Protein AF-A0A8I2D2M0-F1 (afdb_monomer_lite)

pLDDT: mean 85.22, std 9.21, range [43.53, 94.0]

Secondary structure (DSSP, 8-state):
-PPEEE-HHHHHHIIIII--TTT-HHHHHHHHHHHHTTSEEEEHHHHHHHTTS-SHHHHHHHHHS-GGGEEPPP-

Radius of gyration: 11.83 Å; chains: 1; bounding box: 32×21×37 Å

Foldseek 3Di:
DAADEDALCVLVCCCPPPPPVVRNVVVLVVQLVCQVVRNYAYEPVRLVVQCVPPDPSNVSCVVRHDPRRHDHPDD

Structure (mmCIF, N/CA/C/O backbone):
data_AF-A0A8I2D2M0-F1
#
_entry.id   AF-A0A8I2D2M0-F1
#
loop_
_atom_site.group_PDB
_atom_site.id
_atom_site.type_symbol
_atom_site.label_atom_id
_atom_site.label_alt_id
_atom_site.label_comp_id
_atom_site.label_asym_id
_atom_site.label_entity_id
_atom_site.label_seq_id
_atom_site.pdbx_PDB_ins_code
_atom_site.Cartn_x
_atom_site.Cartn_y
_atom_site.Cartn_z
_atom_site.occupancy
_atom_site.B_iso_or_equiv
_atom_site.auth_seq_id
_atom_site.auth_comp_id
_atom_site.auth_asym_id
_atom_site.auth_atom_id
_atom_site.pdbx_PDB_model_num
ATOM 1 N N . MET A 1 1 ? -20.024 -7.152 6.463 1.00 55.97 1 MET A N 1
ATOM 2 C CA . MET A 1 1 ? -18.834 -7.367 5.609 1.00 55.97 1 MET A CA 1
ATOM 3 C C . MET A 1 1 ? -17.620 -7.000 6.450 1.00 55.97 1 MET A C 1
ATOM 5 O O . MET A 1 1 ? -17.670 -5.941 7.059 1.00 55.97 1 MET A O 1
ATOM 9 N N . GLY A 1 2 ? -16.623 -7.877 6.581 1.00 82.81 2 GLY A N 1
ATOM 10 C CA . GLY A 1 2 ? -15.454 -7.624 7.436 1.00 82.81 2 GLY A CA 1
ATOM 11 C C . GLY A 1 2 ? -14.435 -6.684 6.790 1.00 82.81 2 GLY A C 1
ATOM 12 O O . GLY A 1 2 ? -14.411 -6.549 5.567 1.00 82.81 2 GLY A O 1
ATOM 13 N N . VAL A 1 3 ? -13.607 -6.057 7.623 1.00 87.81 3 VAL A N 1
ATOM 14 C CA . VAL A 1 3 ? -12.430 -5.283 7.210 1.00 87.81 3 VAL A CA 1
ATOM 15 C C . VAL A 1 3 ? -11.204 -6.189 7.307 1.00 87.81 3 VAL A C 1
ATOM 17 O O . VAL A 1 3 ? -11.062 -6.930 8.280 1.00 87.81 3 VAL A O 1
ATOM 20 N N . TYR A 1 4 ? -10.330 -6.136 6.307 1.00 90.75 4 TYR A N 1
ATOM 21 C CA . TYR A 1 4 ? -9.071 -6.871 6.293 1.00 90.75 4 TYR A CA 1
ATOM 22 C C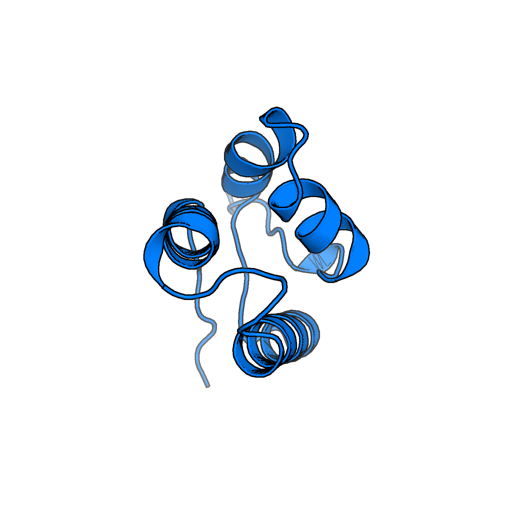 . TYR A 1 4 ? -7.937 -5.969 6.766 1.00 90.75 4 TYR A C 1
ATOM 24 O O . TYR A 1 4 ? -7.801 -4.841 6.293 1.00 90.75 4 TYR A O 1
ATOM 32 N N . ILE A 1 5 ? -7.119 -6.486 7.678 1.00 89.69 5 ILE A N 1
ATOM 33 C CA . ILE A 1 5 ? -5.911 -5.818 8.159 1.00 89.69 5 ILE A CA 1
ATOM 34 C C . ILE A 1 5 ? -4.720 -6.474 7.469 1.00 89.69 5 ILE A C 1
ATOM 36 O O . ILE A 1 5 ? -4.571 -7.693 7.542 1.00 89.69 5 ILE A O 1
ATOM 40 N N . VAL A 1 6 ? -3.898 -5.675 6.796 1.00 90.12 6 VAL A N 1
ATOM 41 C CA . VAL A 1 6 ? -2.664 -6.135 6.144 1.00 90.12 6 VAL A CA 1
ATOM 42 C C . VAL A 1 6 ? -1.437 -5.633 6.890 1.00 90.12 6 VAL A C 1
ATOM 44 O O . VAL A 1 6 ? -1.459 -4.554 7.479 1.00 90.12 6 VAL A O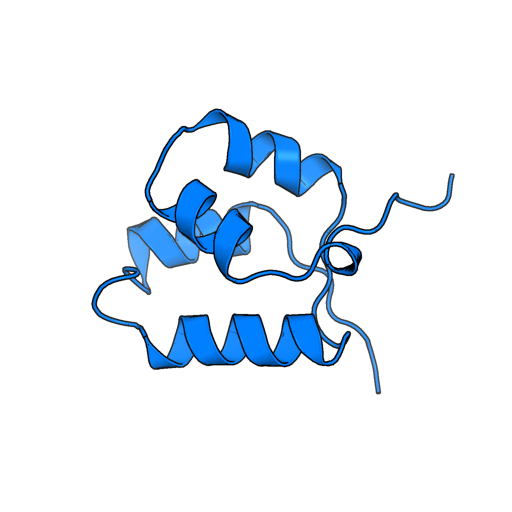 1
ATOM 47 N N . ASP A 1 7 ? -0.372 -6.432 6.874 1.00 89.56 7 ASP A N 1
ATOM 48 C CA . ASP A 1 7 ? 0.917 -6.097 7.471 1.00 89.56 7 ASP A CA 1
ATOM 49 C C . ASP A 1 7 ? 1.956 -5.694 6.411 1.00 89.56 7 ASP A C 1
ATOM 51 O O . ASP A 1 7 ? 1.730 -5.801 5.204 1.00 89.56 7 ASP A O 1
ATOM 55 N N . SER A 1 8 ? 3.130 -5.258 6.859 1.00 86.94 8 SER A N 1
ATOM 56 C CA . SER A 1 8 ? 4.239 -4.839 6.000 1.00 86.94 8 SER A CA 1
ATOM 57 C C . SER A 1 8 ? 4.669 -5.924 5.006 1.00 86.94 8 SER A C 1
ATOM 59 O O . SER A 1 8 ? 4.996 -5.610 3.859 1.00 86.94 8 SER A O 1
ATOM 61 N N . ASN A 1 9 ? 4.632 -7.207 5.391 1.00 88.31 9 ASN A N 1
ATOM 62 C CA . ASN A 1 9 ? 5.017 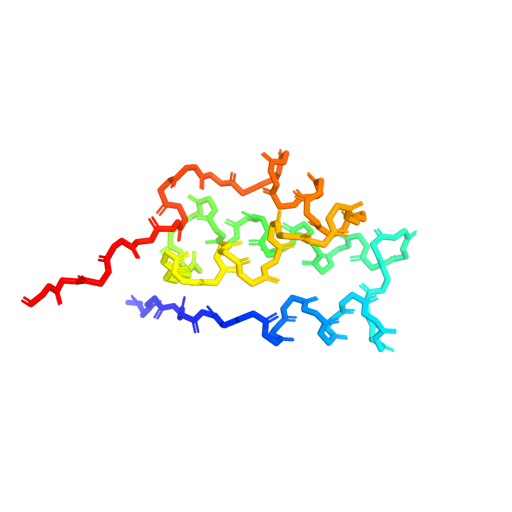-8.305 4.503 1.00 88.31 9 ASN A CA 1
ATOM 63 C C . ASN A 1 9 ? 4.096 -8.438 3.301 1.00 88.31 9 ASN A C 1
ATOM 65 O O . ASN A 1 9 ? 4.590 -8.777 2.228 1.00 88.31 9 ASN A O 1
ATOM 69 N N . PHE A 1 10 ? 2.799 -8.149 3.450 1.00 91.12 10 PHE A N 1
ATOM 70 C CA . PHE A 1 10 ? 1.865 -8.156 2.326 1.00 91.12 10 PHE A CA 1
ATOM 71 C C . PHE A 1 10 ? 2.382 -7.267 1.191 1.00 91.12 10 PHE A C 1
ATOM 73 O O . PHE A 1 10 ? 2.433 -7.697 0.043 1.00 91.12 10 PHE A O 1
ATOM 80 N N . PHE A 1 11 ? 2.843 -6.060 1.520 1.00 89.25 11 PHE A N 1
ATOM 81 C CA . PHE A 1 11 ? 3.382 -5.111 0.551 1.00 89.25 11 PHE A CA 1
ATOM 82 C C . PHE A 1 11 ? 4.786 -5.495 0.072 1.00 89.25 11 PHE A C 1
ATOM 84 O O . PHE A 1 11 ? 5.057 -5.472 -1.128 1.00 89.25 11 PHE A O 1
ATOM 91 N N . ILE A 1 12 ? 5.675 -5.869 0.997 1.00 87.75 12 ILE A N 1
ATOM 92 C CA . ILE A 1 12 ? 7.085 -6.147 0.693 1.00 87.75 12 ILE A CA 1
ATOM 93 C C . ILE A 1 12 ? 7.227 -7.405 -0.171 1.00 87.75 12 ILE A C 1
ATOM 95 O O . ILE A 1 12 ? 7.935 -7.370 -1.177 1.00 87.75 12 ILE A O 1
ATOM 99 N N . GLN A 1 13 ? 6.561 -8.504 0.193 1.00 88.25 13 GLN A N 1
ATOM 100 C CA . GLN A 1 13 ? 6.622 -9.754 -0.570 1.00 88.25 13 GLN A CA 1
ATOM 101 C C . GLN A 1 13 ? 5.891 -9.616 -1.905 1.00 88.25 13 GLN A C 1
ATOM 103 O O . GLN A 1 13 ? 6.420 -10.047 -2.928 1.00 88.25 13 GLN A O 1
ATOM 108 N N . ALA A 1 14 ? 4.732 -8.943 -1.930 1.00 89.19 14 ALA A N 1
ATOM 109 C CA . ALA A 1 14 ? 4.055 -8.658 -3.191 1.00 89.19 14 ALA A CA 1
ATOM 110 C C . ALA A 1 14 ? 4.967 -7.869 -4.134 1.00 89.19 14 ALA A C 1
ATOM 112 O O . ALA A 1 14 ? 5.118 -8.259 -5.283 1.00 89.19 14 ALA A O 1
ATOM 113 N N . HIS A 1 15 ? 5.636 -6.817 -3.662 1.00 86.38 15 HIS A N 1
ATOM 114 C CA . HIS A 1 15 ? 6.512 -6.018 -4.513 1.00 86.38 15 HIS A CA 1
ATOM 115 C C . HIS A 1 15 ? 7.758 -6.776 -5.007 1.00 86.38 15 HIS A C 1
ATOM 117 O O . HIS A 1 15 ? 8.154 -6.589 -6.158 1.00 86.38 15 HIS A O 1
ATOM 123 N N . ARG A 1 16 ? 8.374 -7.610 -4.155 1.00 85.50 16 ARG A N 1
ATOM 124 C CA . ARG A 1 16 ? 9.663 -8.267 -4.443 1.00 85.50 16 ARG A CA 1
ATOM 125 C C . ARG A 1 16 ? 9.551 -9.580 -5.215 1.00 85.50 16 ARG A C 1
ATOM 127 O O . ARG A 1 16 ? 10.381 -9.814 -6.085 1.00 85.50 16 ARG A O 1
ATOM 134 N N . ASP A 1 17 ? 8.561 -10.412 -4.904 1.00 82.06 17 ASP A N 1
ATOM 135 C CA . ASP A 1 17 ? 8.515 -11.796 -5.395 1.00 82.06 17 ASP A CA 1
ATOM 136 C C . ASP A 1 17 ? 7.457 -12.017 -6.477 1.00 82.06 17 ASP A C 1
ATOM 138 O O . ASP A 1 17 ? 7.694 -12.736 -7.444 1.00 82.06 17 ASP A O 1
ATOM 142 N N . THR A 1 18 ? 6.262 -11.444 -6.310 1.00 80.69 18 THR A N 1
ATOM 143 C CA . THR A 1 18 ? 5.079 -11.928 -7.052 1.00 80.69 18 THR A CA 1
ATOM 144 C C . THR A 1 18 ? 4.429 -10.874 -7.945 1.00 80.69 18 THR A C 1
ATOM 146 O O . THR A 1 18 ? 3.919 -11.194 -9.016 1.00 80.69 18 THR A O 1
ATOM 149 N N . TYR A 1 19 ? 4.446 -9.610 -7.527 1.00 87.19 19 TYR A N 1
ATOM 150 C CA . TYR A 1 19 ? 3.691 -8.514 -8.132 1.00 87.19 19 TYR A CA 1
ATOM 151 C C . TYR A 1 19 ? 4.534 -7.229 -8.235 1.00 87.19 19 TYR A C 1
ATOM 153 O O . TYR A 1 19 ? 4.268 -6.246 -7.531 1.00 87.19 19 TYR A O 1
ATOM 161 N N . PRO A 1 20 ? 5.520 -7.185 -9.152 1.00 88.44 20 PRO A N 1
ATOM 162 C CA . PRO A 1 20 ? 6.273 -5.966 -9.431 1.00 88.44 20 PRO A CA 1
ATOM 163 C C . PRO A 1 20 ? 5.329 -4.807 -9.774 1.00 88.44 20 PRO A C 1
ATOM 165 O O . PRO A 1 20 ? 4.351 -4.998 -10.502 1.00 88.44 20 PRO A O 1
ATOM 168 N N . LEU A 1 21 ? 5.624 -3.601 -9.275 1.00 86.88 21 LEU A N 1
ATOM 169 C CA . LEU A 1 21 ? 4.761 -2.418 -9.445 1.00 86.88 21 LEU A CA 1
ATOM 170 C C . LEU A 1 21 ? 4.533 -2.044 -10.919 1.00 86.88 21 LEU A C 1
ATOM 172 O O . LEU A 1 21 ? 3.466 -1.543 -11.257 1.00 86.88 21 LEU A O 1
ATOM 176 N N . ASP A 1 22 ? 5.513 -2.333 -11.778 1.00 86.50 22 ASP A N 1
ATOM 177 C CA . ASP A 1 22 ? 5.506 -2.018 -13.215 1.00 86.50 22 ASP A CA 1
ATOM 178 C C . ASP A 1 22 ? 4.833 -3.093 -14.090 1.00 86.50 22 ASP A C 1
ATOM 180 O O . ASP A 1 22 ? 4.693 -2.937 -15.296 1.00 86.50 22 ASP A O 1
ATOM 184 N N . ILE A 1 23 ? 4.416 -4.218 -13.502 1.00 89.06 23 ILE A N 1
ATOM 185 C CA . ILE A 1 23 ? 3.802 -5.329 -14.248 1.00 89.06 23 ILE A CA 1
ATOM 186 C C . ILE A 1 23 ? 2.406 -5.613 -13.699 1.00 89.06 23 ILE A C 1
ATOM 188 O O . ILE A 1 23 ? 1.426 -5.700 -14.439 1.00 89.06 23 ILE A O 1
ATOM 192 N N . ALA A 1 24 ? 2.285 -5.729 -12.379 1.00 91.25 24 ALA A N 1
ATOM 193 C CA . ALA A 1 24 ? 1.067 -6.157 -11.707 1.00 91.25 24 ALA A CA 1
ATOM 194 C C . ALA A 1 24 ? 0.087 -5.000 -11.436 1.00 91.25 24 ALA A C 1
ATOM 196 O O . ALA A 1 24 ? -0.503 -4.910 -10.358 1.00 91.25 24 ALA A O 1
ATOM 197 N N . PHE A 1 25 ? -0.127 -4.112 -12.411 1.00 91.06 25 PHE A N 1
ATOM 198 C CA . PHE A 1 25 ? -0.961 -2.914 -12.248 1.00 91.06 25 PHE A CA 1
ATOM 199 C C . PHE A 1 25 ? -2.369 -3.221 -11.725 1.00 91.06 25 PHE A C 1
ATOM 201 O O . PHE A 1 25 ? -2.888 -2.505 -10.871 1.00 91.06 25 PHE A O 1
ATOM 208 N N . SER A 1 26 ? -2.999 -4.298 -12.203 1.00 92.94 26 SER A N 1
ATOM 209 C CA . SER A 1 26 ? -4.345 -4.696 -11.773 1.00 92.94 26 SER A CA 1
ATOM 210 C C . SER A 1 26 ? -4.406 -5.080 -10.293 1.00 92.94 26 SER A C 1
ATOM 212 O O . SER A 1 26 ? -5.389 -4.757 -9.626 1.00 92.94 26 SER A O 1
ATOM 214 N N . PHE A 1 27 ? -3.360 -5.725 -9.767 1.00 92.69 27 PHE A N 1
ATOM 215 C CA . PHE A 1 27 ? -3.263 -6.081 -8.351 1.00 92.69 27 PHE A CA 1
ATOM 216 C C . PHE A 1 27 ? -3.202 -4.816 -7.492 1.00 92.69 27 PHE A C 1
ATOM 218 O O . PHE A 1 27 ? -4.053 -4.604 -6.629 1.00 92.69 27 PHE A O 1
ATOM 225 N N . TRP A 1 28 ? -2.264 -3.924 -7.806 1.00 93.06 28 TRP A N 1
ATOM 226 C CA . TRP A 1 28 ? -2.056 -2.673 -7.080 1.00 93.06 28 TRP A CA 1
ATOM 227 C C . TRP A 1 28 ? -3.264 -1.731 -7.172 1.00 93.06 28 TRP A C 1
ATOM 229 O O . TRP A 1 28 ? -3.681 -1.149 -6.170 1.00 93.06 28 TRP A O 1
ATOM 239 N N . ASN A 1 29 ? -3.918 -1.661 -8.334 1.00 94.00 29 ASN A N 1
ATOM 240 C CA . ASN A 1 29 ? -5.184 -0.942 -8.480 1.00 94.00 29 ASN A CA 1
ATOM 241 C C . ASN A 1 29 ? -6.290 -1.537 -7.605 1.00 94.00 29 ASN A C 1
ATOM 243 O O . ASN A 1 29 ? -7.071 -0.793 -7.012 1.00 94.00 29 ASN A O 1
ATOM 247 N N . LYS A 1 30 ? -6.366 -2.866 -7.479 1.00 93.81 30 LYS A N 1
ATOM 248 C CA . LYS A 1 30 ? -7.359 -3.496 -6.605 1.00 93.81 30 LYS A CA 1
ATOM 249 C C . LYS A 1 30 ? -7.083 -3.201 -5.133 1.00 93.81 30 LYS A C 1
ATOM 251 O O . LYS A 1 30 ? -8.026 -2.874 -4.417 1.00 93.81 30 LYS A O 1
ATOM 256 N N . VAL A 1 31 ? -5.821 -3.263 -4.706 1.00 93.12 31 VAL A N 1
ATOM 257 C CA . VAL A 1 31 ? -5.387 -2.883 -3.349 1.00 93.12 31 VAL A CA 1
ATOM 258 C C . VAL A 1 31 ? -5.812 -1.447 -3.045 1.00 93.12 31 VAL A C 1
ATOM 260 O O . VAL A 1 31 ? -6.496 -1.210 -2.053 1.00 93.12 31 VAL A O 1
ATOM 263 N N . LYS A 1 32 ? -5.509 -0.512 -3.952 1.00 93.50 32 LYS A N 1
ATOM 264 C CA . LYS A 1 32 ? -5.928 0.891 -3.855 1.00 93.50 32 LYS A CA 1
ATOM 265 C C . LYS A 1 32 ? -7.444 1.040 -3.708 1.00 93.50 32 LYS A C 1
ATOM 267 O O . LYS A 1 32 ? -7.907 1.737 -2.813 1.00 93.50 32 LYS A O 1
ATOM 272 N N . LEU A 1 33 ? -8.227 0.379 -4.561 1.00 94.00 33 LEU A N 1
ATOM 273 C CA . LEU A 1 33 ? -9.690 0.462 -4.509 1.00 94.00 33 LEU A CA 1
ATOM 274 C C . LEU A 1 33 ? -10.255 -0.076 -3.189 1.00 94.00 33 LEU A C 1
ATOM 276 O O . LEU A 1 33 ? -11.171 0.518 -2.635 1.00 94.00 33 LEU A O 1
ATOM 280 N N . LEU A 1 34 ? -9.708 -1.180 -2.676 1.00 93.06 34 LEU A N 1
ATOM 281 C CA . LEU A 1 34 ? -10.135 -1.754 -1.397 1.00 93.06 34 LEU A CA 1
ATOM 282 C C . LEU A 1 34 ? -9.744 -0.872 -0.205 1.00 93.06 34 LEU A C 1
ATOM 284 O O . LEU A 1 34 ? -10.501 -0.806 0.762 1.00 93.06 34 LEU A O 1
ATOM 288 N N . ALA A 1 35 ? -8.598 -0.195 -0.285 1.00 91.88 35 ALA A N 1
ATOM 289 C CA . ALA A 1 35 ? -8.162 0.781 0.706 1.00 91.88 35 ALA A CA 1
ATOM 290 C C . ALA A 1 35 ? -9.085 2.010 0.736 1.00 91.88 35 ALA A C 1
ATOM 292 O O . ALA A 1 35 ? -9.521 2.426 1.804 1.00 91.88 35 ALA A O 1
ATOM 293 N N . ILE A 1 36 ? -9.445 2.549 -0.434 1.00 91.06 36 ILE A N 1
ATOM 294 C CA . ILE A 1 36 ? -10.381 3.681 -0.559 1.00 91.06 36 ILE A CA 1
ATOM 295 C C . ILE A 1 36 ? -11.779 3.311 -0.046 1.00 91.06 36 ILE A C 1
ATOM 297 O O . ILE A 1 36 ? -12.431 4.115 0.610 1.00 91.06 36 ILE A O 1
ATOM 301 N N . ASP A 1 37 ? -12.230 2.086 -0.311 1.00 91.94 37 ASP A N 1
ATOM 302 C CA . ASP A 1 37 ? -13.526 1.567 0.143 1.00 91.94 37 ASP A CA 1
ATOM 303 C C . ASP A 1 37 ? -13.535 1.185 1.641 1.00 91.94 37 ASP A C 1
ATOM 305 O O . ASP A 1 37 ? -14.529 0.666 2.146 1.00 91.94 37 ASP A O 1
ATOM 309 N N . GLY A 1 38 ? -12.420 1.380 2.361 1.00 90.25 38 GLY A N 1
ATOM 310 C CA . GLY A 1 38 ? -12.289 1.052 3.786 1.00 90.25 38 GLY A CA 1
ATOM 311 C C . GLY A 1 38 ? -12.360 -0.447 4.102 1.00 90.25 38 GLY A C 1
ATOM 312 O O . GLY A 1 38 ? -12.526 -0.834 5.257 1.00 90.25 38 GLY A O 1
ATOM 313 N N . LYS A 1 39 ? -12.250 -1.312 3.086 1.00 91.44 39 LYS A N 1
ATOM 314 C CA . LYS A 1 39 ? -12.248 -2.778 3.239 1.00 91.44 39 LYS A CA 1
ATOM 315 C C . LYS A 1 39 ? -10.863 -3.337 3.530 1.00 91.44 39 LYS A C 1
ATOM 317 O O . LYS A 1 39 ? -10.762 -4.457 4.026 1.00 91.44 39 LYS A O 1
ATOM 322 N N . LEU A 1 40 ? -9.825 -2.578 3.202 1.00 91.75 40 LEU A N 1
ATOM 323 C CA . LEU A 1 40 ? -8.435 -2.885 3.491 1.00 91.75 40 LEU A CA 1
ATOM 324 C C . LEU A 1 40 ? -7.876 -1.758 4.354 1.00 91.75 40 LEU A C 1
ATOM 326 O O . LEU A 1 40 ? -7.960 -0.600 3.955 1.00 91.75 40 LEU A O 1
ATOM 330 N N . ILE A 1 41 ? -7.312 -2.095 5.506 1.00 90.94 41 ILE A N 1
ATOM 331 C CA . ILE A 1 41 ? -6.631 -1.146 6.391 1.00 90.94 41 ILE A CA 1
ATOM 332 C C . ILE A 1 41 ? -5.288 -1.719 6.827 1.00 90.94 41 ILE A C 1
ATOM 334 O O . ILE A 1 41 ? -5.042 -2.923 6.734 1.00 90.94 41 ILE A O 1
ATOM 338 N N . SER A 1 42 ? -4.434 -0.857 7.352 1.00 90.38 42 SER A N 1
ATOM 339 C CA . SER A 1 42 ? -3.174 -1.243 7.968 1.00 90.38 42 SER A CA 1
ATOM 340 C C . SER A 1 42 ? -2.989 -0.498 9.285 1.00 90.38 42 SER A C 1
ATOM 342 O O . SER A 1 42 ? -3.661 0.498 9.552 1.00 90.38 42 SER A O 1
ATOM 344 N N . ILE A 1 43 ? -2.088 -0.988 10.132 1.00 87.06 43 ILE A N 1
ATOM 345 C CA . ILE A 1 43 ? -1.720 -0.296 11.369 1.00 87.06 43 ILE A CA 1
ATOM 346 C C . ILE A 1 43 ? -0.596 0.704 11.114 1.00 87.06 43 ILE A C 1
ATOM 348 O O . ILE A 1 43 ? 0.236 0.504 10.231 1.00 87.06 43 ILE A O 1
ATOM 352 N N . ASP A 1 44 ? -0.537 1.742 11.942 1.00 82.44 44 ASP A N 1
ATOM 353 C CA . ASP A 1 44 ? 0.484 2.794 11.873 1.00 82.44 44 ASP A CA 1
ATOM 354 C C . ASP A 1 44 ? 1.925 2.245 11.821 1.00 82.44 44 ASP A C 1
ATOM 356 O O . ASP A 1 44 ? 2.727 2.692 11.011 1.00 82.44 44 ASP A O 1
ATOM 360 N N . LYS A 1 45 ? 2.216 1.170 12.568 1.00 81.25 45 LYS A N 1
ATOM 361 C CA . LYS A 1 45 ? 3.541 0.522 12.602 1.00 81.25 45 LYS A CA 1
ATOM 362 C C . LYS A 1 45 ? 4.023 0.010 11.235 1.00 81.25 45 LYS A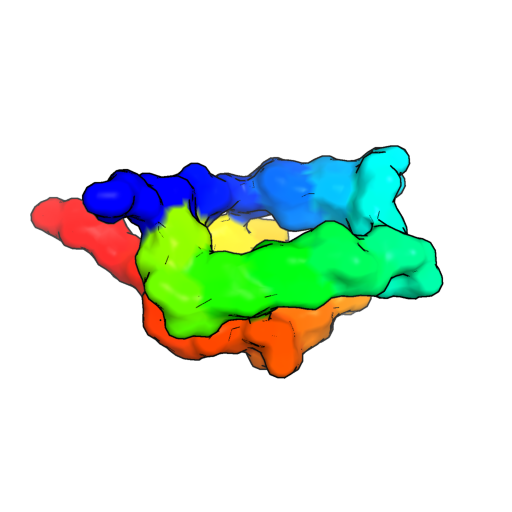 C 1
ATOM 364 O O . LYS A 1 45 ? 5.221 -0.039 10.984 1.00 81.25 45 LYS A O 1
ATOM 369 N N . VAL A 1 46 ? 3.098 -0.358 10.346 1.00 82.69 46 VAL A N 1
ATOM 370 C CA . VAL A 1 46 ? 3.426 -0.800 8.979 1.00 82.69 46 VAL A CA 1
ATOM 371 C C . VAL A 1 46 ? 3.951 0.360 8.138 1.00 82.69 46 VAL A C 1
ATOM 373 O O . VAL A 1 46 ? 4.794 0.157 7.265 1.00 82.69 46 VAL A O 1
ATOM 376 N N . ARG A 1 47 ? 3.496 1.590 8.419 1.00 79.06 47 ARG A N 1
ATOM 377 C CA . ARG A 1 47 ? 4.044 2.790 7.787 1.00 79.06 47 ARG A CA 1
ATOM 378 C C . ARG A 1 47 ? 5.532 2.888 8.080 1.00 79.06 47 ARG A C 1
ATOM 380 O O . ARG A 1 47 ? 6.295 3.023 7.139 1.00 79.06 47 ARG A O 1
ATOM 387 N N . ASP A 1 48 ? 5.942 2.762 9.337 1.00 78.69 48 ASP A N 1
ATOM 388 C CA . ASP A 1 48 ? 7.353 2.912 9.709 1.00 78.69 48 ASP A CA 1
ATOM 389 C C . ASP A 1 48 ? 8.243 1.841 9.058 1.00 78.69 48 ASP A C 1
ATOM 391 O O . ASP A 1 48 ? 9.363 2.129 8.656 1.00 78.69 48 ASP A O 1
ATOM 395 N N . GLU A 1 49 ? 7.742 0.618 8.867 1.00 81.50 49 GLU A N 1
ATOM 396 C CA . GLU A 1 49 ? 8.509 -0.447 8.202 1.00 81.50 49 GLU A CA 1
ATOM 397 C C . GLU A 1 49 ? 8.619 -0.289 6.677 1.00 81.50 49 GLU A C 1
ATOM 399 O O . GLU A 1 49 ? 9.605 -0.735 6.079 1.00 81.50 49 GLU A O 1
ATOM 404 N N . ILE A 1 50 ? 7.604 0.295 6.030 1.00 82.69 50 ILE A N 1
ATOM 405 C CA . ILE A 1 50 ? 7.587 0.500 4.573 1.00 82.69 50 ILE A CA 1
ATOM 406 C C . ILE A 1 50 ? 8.248 1.835 4.197 1.00 82.69 50 ILE A C 1
ATOM 408 O O . ILE A 1 50 ? 8.947 1.901 3.193 1.00 82.69 50 ILE A O 1
ATOM 412 N N . TYR A 1 51 ? 8.047 2.888 4.991 1.00 77.94 51 TYR A N 1
ATOM 413 C CA . TYR A 1 51 ? 8.389 4.275 4.650 1.00 77.94 51 TYR A CA 1
ATOM 414 C C . TYR A 1 51 ? 9.823 4.656 5.057 1.00 77.94 51 TYR A C 1
ATOM 416 O O . TYR A 1 51 ? 10.237 5.793 4.857 1.00 77.94 51 TYR A O 1
ATOM 424 N N . ASP A 1 52 ? 10.578 3.727 5.644 1.00 75.31 52 ASP A N 1
ATOM 425 C CA . ASP A 1 52 ? 11.993 3.923 5.982 1.00 75.31 52 ASP A CA 1
ATOM 426 C C . ASP A 1 52 ? 12.931 3.548 4.816 1.00 75.31 52 ASP A C 1
ATOM 428 O O . ASP A 1 52 ? 14.109 3.906 4.793 1.00 75.31 52 ASP A O 1
ATOM 432 N N . LYS A 1 53 ? 12.417 2.842 3.798 1.00 74.19 53 LYS A N 1
ATOM 433 C CA . LYS A 1 53 ? 13.249 2.249 2.742 1.00 74.19 53 LYS A CA 1
ATOM 434 C C . LYS A 1 53 ? 13.533 3.165 1.552 1.00 74.19 53 LYS A C 1
ATOM 436 O O . LYS A 1 53 ? 14.440 2.834 0.788 1.00 74.19 53 LYS A O 1
ATOM 441 N N . ASN A 1 54 ? 12.835 4.299 1.403 1.00 71.12 54 ASN A N 1
ATOM 442 C CA . ASN A 1 54 ? 12.996 5.244 0.288 1.00 71.12 54 ASN A CA 1
ATOM 443 C C . ASN A 1 54 ? 12.943 4.565 -1.093 1.00 71.12 54 ASN A C 1
ATOM 445 O O . ASN A 1 54 ? 13.695 4.900 -2.009 1.00 71.12 54 ASN A O 1
ATOM 449 N N . ASP A 1 55 ? 12.064 3.575 -1.240 1.00 82.19 55 ASP A N 1
ATOM 450 C CA . ASP A 1 55 ? 11.943 2.737 -2.426 1.00 82.19 55 ASP A CA 1
ATOM 451 C C . ASP A 1 55 ? 10.651 3.015 -3.220 1.00 82.19 55 ASP A C 1
ATOM 453 O O . ASP A 1 55 ? 9.793 3.832 -2.864 1.00 82.19 55 ASP A O 1
ATOM 457 N N . ALA A 1 56 ? 10.519 2.351 -4.374 1.00 86.50 56 ALA A N 1
ATOM 458 C CA . ALA A 1 56 ? 9.362 2.512 -5.257 1.00 86.50 56 ALA A CA 1
ATOM 459 C C . ALA A 1 56 ? 8.040 2.152 -4.556 1.00 86.50 56 ALA A C 1
ATOM 461 O O . ALA A 1 56 ? 6.996 2.734 -4.858 1.00 86.50 56 ALA A O 1
ATOM 462 N N . LEU A 1 57 ? 8.097 1.220 -3.600 1.00 87.69 57 LEU A N 1
ATOM 463 C CA . LEU A 1 57 ? 6.959 0.808 -2.790 1.00 87.69 57 LEU A CA 1
ATOM 464 C C . LEU A 1 57 ? 6.498 1.918 -1.845 1.00 87.69 57 LEU A C 1
ATOM 466 O O . LEU A 1 57 ? 5.303 2.206 -1.806 1.00 87.69 57 LEU A O 1
ATOM 470 N N . GLU A 1 58 ? 7.420 2.582 -1.144 1.00 88.38 58 GLU A N 1
ATOM 471 C CA . GLU A 1 58 ? 7.089 3.746 -0.320 1.00 88.38 58 GLU A CA 1
ATOM 472 C C . GLU A 1 58 ? 6.392 4.829 -1.147 1.00 88.38 58 GLU A C 1
ATOM 474 O O . GLU A 1 58 ? 5.316 5.310 -0.777 1.00 88.38 58 GLU A O 1
ATOM 479 N N . SER A 1 59 ? 6.984 5.187 -2.290 1.00 89.31 59 SER A N 1
ATOM 480 C CA . SER A 1 59 ? 6.409 6.195 -3.183 1.00 89.31 59 SER A CA 1
ATOM 481 C C . 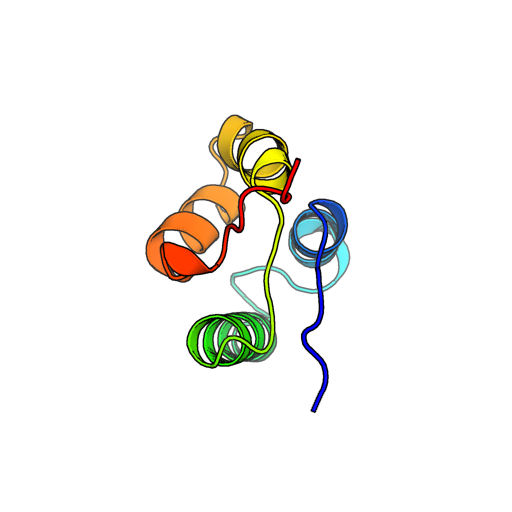SER A 1 59 ? 4.999 5.790 -3.607 1.00 89.31 59 SER A C 1
ATOM 483 O O . SER A 1 59 ? 4.061 6.582 -3.511 1.00 89.31 59 SER A O 1
ATOM 485 N N . TRP A 1 60 ? 4.812 4.531 -4.008 1.00 90.88 60 TRP A N 1
ATOM 486 C CA . TRP A 1 60 ? 3.503 4.029 -4.402 1.00 90.88 60 TRP A CA 1
ATOM 487 C C . TRP A 1 60 ? 2.478 4.150 -3.272 1.00 90.88 60 TRP A C 1
ATOM 489 O O . TRP A 1 60 ? 1.387 4.671 -3.512 1.00 90.88 60 TRP A O 1
ATOM 499 N N . CYS A 1 61 ? 2.828 3.735 -2.052 1.00 88.75 61 CYS A N 1
ATOM 500 C CA . CYS A 1 61 ? 1.953 3.824 -0.886 1.00 88.75 61 CYS A CA 1
ATOM 501 C C . CYS A 1 61 ? 1.545 5.274 -0.594 1.00 88.75 61 CYS A C 1
ATOM 503 O O . CYS A 1 61 ? 0.356 5.545 -0.434 1.00 88.75 61 CYS A O 1
ATOM 505 N N . ARG A 1 62 ? 2.494 6.220 -0.619 1.00 87.25 62 ARG A N 1
ATOM 506 C CA . ARG A 1 62 ? 2.228 7.653 -0.389 1.00 87.25 62 ARG A CA 1
ATOM 507 C C . ARG A 1 62 ? 1.285 8.274 -1.421 1.00 87.25 62 ARG A C 1
ATOM 509 O O . ARG A 1 62 ? 0.474 9.120 -1.062 1.00 87.25 62 ARG A O 1
ATOM 516 N N . PHE A 1 63 ? 1.387 7.879 -2.690 1.00 89.44 63 PHE A N 1
ATOM 517 C CA . PHE A 1 63 ? 0.564 8.450 -3.762 1.00 89.44 63 PHE A CA 1
ATOM 518 C C . PHE A 1 63 ? -0.780 7.737 -3.966 1.00 89.44 63 PHE A C 1
ATOM 520 O O . PHE A 1 63 ? -1.681 8.307 -4.585 1.00 89.44 63 PHE A O 1
ATOM 527 N N . ASN A 1 64 ? -0.927 6.489 -3.508 1.00 89.75 64 ASN A N 1
ATOM 528 C CA . ASN A 1 64 ? -2.092 5.663 -3.839 1.00 89.75 64 ASN A CA 1
ATOM 529 C C . ASN A 1 64 ? -2.983 5.293 -2.659 1.00 89.75 64 ASN A C 1
ATOM 531 O O . ASN A 1 64 ? -4.149 4.978 -2.902 1.00 89.75 64 ASN A O 1
ATOM 535 N N . LEU A 1 65 ? -2.479 5.317 -1.426 1.00 90.31 65 LEU A N 1
ATOM 536 C CA . LEU A 1 65 ? -3.266 4.959 -0.251 1.00 90.31 65 LEU A CA 1
ATOM 537 C C . LEU A 1 65 ? -3.863 6.213 0.410 1.00 90.31 65 LEU A C 1
ATOM 539 O O . LEU A 1 65 ? -3.198 7.246 0.470 1.00 90.31 65 LEU A O 1
ATOM 543 N N . PRO A 1 66 ? -5.120 6.150 0.885 1.00 88.69 66 PRO A N 1
ATOM 544 C CA . PRO A 1 66 ? -5.738 7.257 1.608 1.00 88.69 66 PRO A CA 1
ATOM 545 C C . PRO A 1 66 ? -5.123 7.423 3.004 1.00 88.69 66 PRO A C 1
ATOM 547 O O . PRO A 1 66 ? -4.649 6.458 3.596 1.00 88.69 66 PRO A O 1
ATOM 550 N N . ASP A 1 67 ? -5.201 8.631 3.563 1.00 82.31 67 ASP A N 1
ATOM 551 C CA . ASP A 1 67 ? -4.651 8.949 4.894 1.00 82.31 67 ASP A CA 1
ATOM 552 C C . ASP A 1 67 ? -5.285 8.086 6.007 1.00 82.31 67 ASP A C 1
ATOM 554 O O . ASP A 1 67 ? -4.602 7.584 6.895 1.00 82.31 67 ASP A O 1
ATOM 558 N N . ASP A 1 68 ? -6.585 7.788 5.876 1.00 82.69 68 ASP A N 1
ATOM 559 C CA . ASP A 1 68 ? -7.348 6.938 6.806 1.00 82.69 68 ASP A CA 1
ATOM 560 C C . ASP A 1 68 ? -7.051 5.426 6.664 1.00 82.69 68 ASP A C 1
ATOM 562 O O . ASP A 1 68 ? -7.562 4.613 7.438 1.00 82.69 68 ASP A O 1
ATOM 566 N N . PHE A 1 69 ? -6.211 5.026 5.698 1.00 85.88 69 PHE A N 1
ATOM 567 C CA . PHE A 1 69 ? -5.774 3.632 5.546 1.00 85.88 69 PHE A CA 1
ATOM 568 C C . PHE A 1 69 ? -4.993 3.143 6.768 1.00 85.88 69 PHE A C 1
ATOM 570 O O . PHE A 1 69 ? -5.092 1.973 7.147 1.00 85.88 69 PHE A O 1
ATOM 577 N N . LEU A 1 70 ? -4.211 4.040 7.373 1.00 83.69 70 LEU A N 1
ATOM 578 C CA . LEU A 1 70 ? -3.398 3.759 8.545 1.00 83.69 70 LEU A CA 1
ATOM 579 C C . LEU A 1 70 ? -4.201 4.075 9.802 1.00 83.69 70 LEU A C 1
ATOM 581 O O . LEU A 1 70 ? -4.386 5.227 10.185 1.00 83.69 70 LEU A O 1
ATOM 585 N N . LYS A 1 71 ? -4.675 3.023 10.464 1.00 81.81 71 LYS A N 1
ATOM 586 C CA . LYS A 1 71 ? -5.394 3.138 11.730 1.00 81.81 71 LYS A CA 1
ATOM 587 C C . LYS A 1 71 ? -4.399 3.050 12.884 1.00 81.81 71 LYS A C 1
ATOM 589 O O . LYS A 1 71 ? -3.584 2.128 12.965 1.00 81.81 71 LYS A O 1
ATOM 594 N N . ILE A 1 72 ? -4.499 3.996 13.814 1.00 70.38 72 ILE A N 1
ATOM 595 C CA . ILE A 1 72 ? -3.822 3.894 15.107 1.00 70.38 72 ILE A CA 1
ATOM 596 C C . ILE A 1 72 ? -4.488 2.729 15.853 1.00 70.38 72 ILE A C 1
ATOM 598 O O . ILE A 1 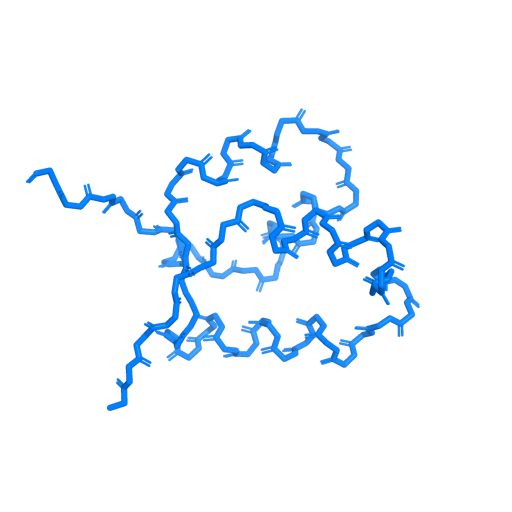72 ? -5.717 2.737 15.982 1.00 70.38 72 ILE A O 1
ATOM 602 N N . PRO A 1 73 ? -3.739 1.713 16.320 1.00 60.12 73 PRO A N 1
ATOM 603 C CA . PRO A 1 73 ? -4.331 0.663 17.133 1.00 60.12 73 PRO A CA 1
ATOM 604 C C . PRO A 1 73 ? -4.953 1.308 18.375 1.00 60.12 73 PRO A C 1
ATOM 606 O O . PRO A 1 73 ? -4.280 2.038 19.105 1.00 60.12 73 PRO A O 1
ATOM 609 N N . LEU A 1 74 ? -6.255 1.081 18.573 1.00 55.47 74 LEU A N 1
ATOM 610 C CA . LEU A 1 74 ? -6.949 1.494 19.789 1.00 55.47 74 LEU A CA 1
ATOM 611 C C . LEU A 1 74 ? -6.211 0.862 20.976 1.00 55.47 74 LEU A C 1
ATOM 613 O O . LEU A 1 74 ? -6.014 -0.353 21.007 1.00 55.47 74 LEU A O 1
ATOM 617 N N . LYS A 1 75 ? -5.725 1.729 21.865 1.00 43.53 75 LYS A N 1
ATOM 618 C CA . LYS A 1 75 ? -4.942 1.385 23.052 1.00 43.53 75 LYS A CA 1
ATOM 619 C C . LYS A 1 75 ? -5.784 0.641 24.082 1.00 43.53 75 LYS A C 1
ATOM 621 O O . LYS A 1 75 ? -6.976 1.000 24.213 1.00 43.53 75 LYS A O 1
#

Sequence (75 aa):
MGVYIVDSNFFIQAHRDTYPLDIAFSFWNKVKLLAIDGKLISIDKVRDEIYDKNDALESWCRFNLPDDFLKIPLK